Protein AF-A0A5M8EK57-F1 (afdb_monomer_lite)

Foldseek 3Di:
DPVVLVVVLVVVLVVLVVVLVPDDPVCNVVCVVVSVVSNVCSVCVVCVVPNDDPPPPPPPPPDDD

Secondary structure (DSSP, 8-state):
--HHHHHHHHHHHHHHHHHHHTS-HHHHHHHHHHHHHHHHHHHTHHHHHH-SPPP----------

pLDDT: mean 82.13, std 16.18, range [50.62, 98.0]

Sequence (65 aa):
MSTKTDVEAIRLIGDEVVRLLSLPDDRLDAEAAVGLRLIADLARWRDLAYGPAPCASGRSSSARH

Organism: Pseudomonas veronii (NCBI:txid76761)

Structure (mmCIF, N/CA/C/O backbone):
data_AF-A0A5M8EK57-F1
#
_entry.id   AF-A0A5M8EK57-F1
#
loop_
_atom_site.group_PDB
_atom_site.id
_atom_site.type_symbol
_atom_site.label_atom_id
_atom_site.label_alt_id
_atom_site.label_comp_id
_atom_site.label_asym_id
_atom_site.label_entity_id
_atom_site.label_seq_id
_atom_site.pdbx_PDB_ins_code
_atom_site.Cartn_x
_atom_site.Cartn_y
_atom_site.Cartn_z
_atom_site.occupancy
_atom_site.B_iso_or_equiv
_atom_site.auth_seq_id
_atom_site.auth_comp_id
_atom_site.auth_asym_id
_atom_site.auth_atom_id
_atom_site.pdbx_PDB_model_num
ATOM 1 N N . MET A 1 1 ? 16.952 3.452 -17.403 1.00 57.56 1 MET A N 1
ATOM 2 C CA . MET A 1 1 ? 16.037 4.088 -16.435 1.00 57.56 1 MET A CA 1
ATOM 3 C C . MET A 1 1 ? 16.874 4.784 -1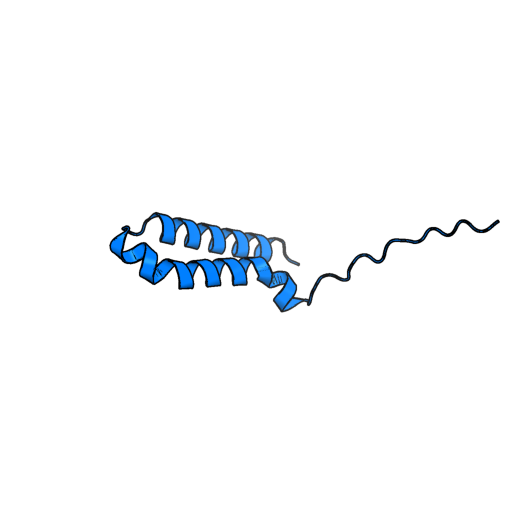5.389 1.00 57.56 1 MET A C 1
ATOM 5 O O . MET A 1 1 ? 17.895 4.227 -15.003 1.00 57.56 1 MET A O 1
ATOM 9 N N . SER A 1 2 ? 16.519 6.011 -15.008 1.00 63.25 2 SER A N 1
ATOM 10 C CA . SER A 1 2 ? 17.238 6.674 -13.921 1.00 63.25 2 SER A CA 1
ATOM 11 C C . SER A 1 2 ? 16.892 5.932 -12.641 1.00 63.25 2 SER A C 1
ATOM 13 O O . SER A 1 2 ? 15.715 5.818 -12.314 1.00 63.25 2 SER A O 1
ATOM 15 N N . THR A 1 3 ? 17.900 5.460 -11.912 1.00 75.25 3 THR A N 1
ATOM 16 C CA . THR A 1 3 ? 17.757 4.875 -10.567 1.00 75.25 3 THR A CA 1
ATOM 17 C C . THR A 1 3 ? 16.868 5.724 -9.653 1.00 75.25 3 THR A C 1
ATOM 19 O O . THR A 1 3 ? 16.232 5.210 -8.742 1.00 75.25 3 THR A O 1
ATOM 22 N N . LYS A 1 4 ? 16.771 7.026 -9.938 1.00 80.44 4 LYS A N 1
ATOM 23 C CA . LYS A 1 4 ? 15.891 7.981 -9.273 1.00 80.44 4 LYS A CA 1
ATOM 24 C C . LYS A 1 4 ? 14.399 7.624 -9.352 1.00 80.44 4 LYS A C 1
ATOM 26 O O . LYS A 1 4 ? 13.717 7.787 -8.349 1.00 80.44 4 LYS A O 1
ATOM 31 N N . THR A 1 5 ? 13.888 7.161 -10.495 1.00 84.88 5 THR A N 1
ATOM 32 C CA . THR A 1 5 ? 12.456 6.829 -10.652 1.00 84.88 5 THR A CA 1
ATOM 33 C C . THR A 1 5 ? 12.101 5.560 -9.882 1.00 84.88 5 THR A C 1
ATOM 35 O O . THR A 1 5 ? 11.100 5.535 -9.174 1.00 84.88 5 THR A O 1
ATOM 38 N N . ASP A 1 6 ? 12.963 4.546 -9.952 1.00 84.19 6 ASP A N 1
ATOM 39 C CA . ASP A 1 6 ? 12.801 3.287 -9.223 1.00 84.19 6 ASP A CA 1
ATOM 40 C C . ASP A 1 6 ? 12.798 3.530 -7.704 1.00 84.19 6 ASP A C 1
ATOM 42 O O . ASP A 1 6 ? 11.939 3.022 -6.987 1.00 84.19 6 ASP A O 1
ATOM 46 N N . VAL A 1 7 ? 13.731 4.358 -7.218 1.00 89.94 7 VAL A N 1
ATOM 47 C CA . VAL A 1 7 ? 13.819 4.745 -5.801 1.00 89.94 7 VAL A CA 1
ATOM 48 C C . VAL A 1 7 ? 12.567 5.491 -5.348 1.00 89.94 7 VAL A C 1
ATOM 50 O O . VAL A 1 7 ? 12.071 5.230 -4.254 1.00 89.94 7 VAL A O 1
ATOM 53 N N . GLU A 1 8 ? 12.040 6.395 -6.171 1.00 91.19 8 GLU A N 1
ATOM 54 C CA . GLU A 1 8 ? 10.839 7.150 -5.819 1.00 91.19 8 GLU A CA 1
ATOM 55 C C . GLU A 1 8 ? 9.596 6.256 -5.760 1.00 91.19 8 GLU A C 1
ATOM 57 O O . GLU A 1 8 ? 8.817 6.355 -4.817 1.00 91.19 8 GLU A O 1
ATOM 62 N N . ALA A 1 9 ? 9.446 5.314 -6.695 1.00 90.19 9 ALA A N 1
ATOM 63 C CA . ALA A 1 9 ? 8.359 4.338 -6.650 1.00 90.19 9 ALA A CA 1
ATOM 64 C C . ALA A 1 9 ? 8.419 3.476 -5.376 1.00 90.19 9 ALA A C 1
ATOM 66 O O . ALA A 1 9 ? 7.394 3.249 -4.736 1.00 90.19 9 ALA A O 1
ATOM 67 N N . ILE A 1 10 ? 9.619 3.040 -4.971 1.00 91.31 10 ILE A N 1
ATOM 68 C CA . ILE A 1 10 ? 9.816 2.282 -3.725 1.00 91.31 10 ILE A CA 1
ATOM 69 C C . ILE A 1 10 ? 9.445 3.128 -2.501 1.00 91.31 10 ILE A C 1
ATOM 71 O O . ILE A 1 10 ? 8.801 2.615 -1.587 1.00 91.31 10 ILE A O 1
ATOM 75 N N . ARG A 1 11 ? 9.813 4.415 -2.480 1.00 94.94 11 ARG A N 1
ATOM 76 C CA . ARG A 1 11 ? 9.434 5.334 -1.394 1.00 94.94 11 ARG A CA 1
ATOM 77 C C . ARG A 1 11 ? 7.925 5.493 -1.286 1.00 94.94 11 ARG A C 1
ATOM 79 O O . ARG A 1 11 ? 7.390 5.289 -0.206 1.00 94.94 11 ARG A O 1
ATOM 86 N N . LEU A 1 12 ? 7.247 5.752 -2.403 1.00 95.56 12 LEU A N 1
ATOM 87 C CA . LEU A 1 12 ? 5.792 5.919 -2.430 1.00 95.56 12 LEU A CA 1
ATOM 88 C C . LEU A 1 12 ? 5.050 4.655 -1.972 1.00 95.56 12 LEU A C 1
ATOM 90 O O . LEU A 1 12 ? 4.041 4.752 -1.280 1.00 95.56 12 LEU A O 1
ATOM 94 N N . ILE A 1 13 ? 5.564 3.466 -2.308 1.00 94.94 13 ILE A N 1
ATOM 95 C CA . ILE A 1 13 ? 5.033 2.202 -1.776 1.00 94.94 13 ILE A CA 1
ATOM 96 C C . ILE A 1 13 ? 5.208 2.144 -0.255 1.00 94.94 13 ILE A C 1
ATOM 98 O O . ILE A 1 13 ? 4.271 1.783 0.454 1.00 94.94 13 ILE A O 1
ATOM 102 N N . GLY A 1 14 ? 6.396 2.490 0.246 1.00 96.56 14 GLY A N 1
ATOM 103 C CA . GLY A 1 14 ? 6.675 2.522 1.681 1.00 96.56 14 GLY A 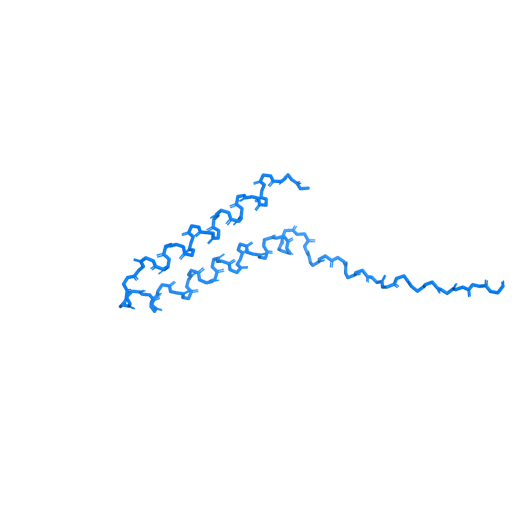CA 1
ATOM 104 C C . GLY A 1 14 ? 5.751 3.479 2.437 1.00 96.56 14 GLY A C 1
ATOM 105 O O . GLY A 1 14 ? 5.172 3.085 3.449 1.00 96.56 14 GLY A O 1
ATOM 106 N N . ASP A 1 15 ? 5.561 4.690 1.916 1.00 97.94 15 ASP A N 1
ATOM 107 C CA . ASP A 1 15 ? 4.686 5.707 2.506 1.00 97.94 15 ASP A CA 1
ATOM 108 C C . ASP A 1 15 ? 3.234 5.216 2.591 1.00 97.94 15 ASP A C 1
ATOM 110 O O . ASP A 1 15 ? 2.581 5.369 3.625 1.00 97.94 15 ASP A O 1
ATOM 114 N N . GLU A 1 16 ? 2.741 4.555 1.540 1.00 97.62 16 GLU A N 1
ATOM 115 C CA . GLU A 1 16 ? 1.376 4.026 1.514 1.00 97.62 16 GLU A CA 1
ATOM 116 C C . GLU A 1 16 ? 1.181 2.845 2.477 1.00 97.62 16 GLU A C 1
ATOM 118 O O . GLU A 1 16 ? 0.151 2.749 3.147 1.00 97.62 16 GLU A O 1
ATOM 123 N N . VAL A 1 17 ? 2.184 1.972 2.620 1.00 97.50 17 VAL A N 1
ATOM 124 C CA . VAL A 1 17 ? 2.156 0.898 3.627 1.00 97.50 17 VAL A CA 1
ATOM 125 C C . VAL A 1 17 ? 2.112 1.484 5.037 1.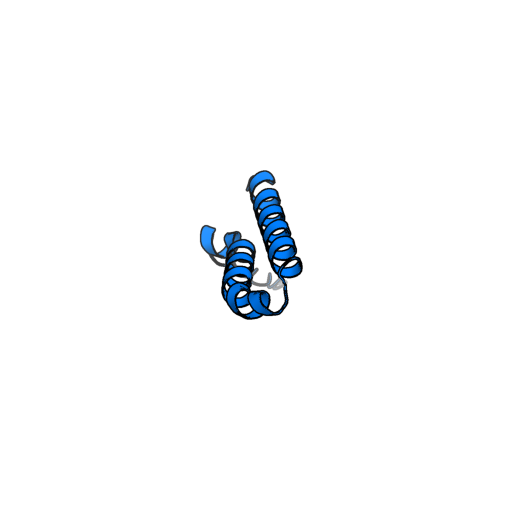00 97.50 17 VAL A C 1
ATOM 127 O O . VAL A 1 17 ? 1.292 1.056 5.848 1.00 97.50 17 VAL A O 1
ATOM 130 N N . VAL A 1 18 ? 2.951 2.481 5.336 1.00 98.00 18 VAL A N 1
ATOM 131 C CA . VAL A 1 18 ? 2.944 3.152 6.645 1.00 98.00 18 VAL A CA 1
ATOM 132 C C . VAL A 1 18 ? 1.597 3.824 6.901 1.00 98.00 18 VAL A C 1
ATOM 134 O O . VAL A 1 18 ? 1.068 3.702 8.007 1.00 98.00 18 VAL A O 1
ATOM 137 N N . ARG A 1 19 ? 1.008 4.481 5.893 1.00 97.19 19 ARG A N 1
ATOM 138 C CA . ARG A 1 19 ? -0.325 5.088 5.994 1.00 97.19 19 ARG A CA 1
ATOM 139 C C . ARG A 1 19 ? -1.377 4.056 6.393 1.00 97.19 19 ARG A C 1
ATOM 141 O O . ARG A 1 19 ? -2.085 4.290 7.366 1.00 97.19 19 ARG A O 1
ATOM 148 N N . LEU A 1 20 ? -1.453 2.924 5.686 1.00 97.06 20 LEU A N 1
ATOM 149 C CA . LEU A 1 20 ? -2.424 1.863 5.977 1.00 97.06 20 LEU A CA 1
ATOM 150 C C . LEU A 1 20 ? -2.220 1.262 7.372 1.00 97.06 20 LEU A C 1
ATOM 152 O O . LEU A 1 20 ? -3.184 1.118 8.114 1.00 97.06 20 LEU A O 1
ATOM 156 N N . LEU A 1 21 ? -0.975 0.962 7.755 1.00 96.56 21 LEU A N 1
ATOM 157 C CA . LEU A 1 21 ? -0.657 0.392 9.073 1.00 96.56 21 LEU A CA 1
ATOM 158 C C . LEU A 1 21 ? -0.880 1.370 10.236 1.00 96.56 21 LEU A C 1
ATOM 160 O O . LEU A 1 21 ? -0.915 0.946 11.388 1.00 96.56 21 LEU A O 1
ATOM 164 N N . SER A 1 22 ? -1.008 2.665 9.946 1.00 97.19 22 SER A N 1
ATOM 165 C CA . SER A 1 22 ? -1.298 3.699 10.944 1.00 97.19 22 SER A CA 1
ATOM 166 C C . SER A 1 22 ? -2.795 3.980 11.098 1.00 97.19 22 SER A C 1
ATOM 168 O O . SER A 1 22 ? -3.175 4.776 11.959 1.00 97.19 22 SER A O 1
ATOM 170 N N . LEU A 1 23 ? -3.650 3.385 10.258 1.00 96.56 23 LEU A N 1
ATOM 171 C CA . LEU A 1 23 ? -5.093 3.549 10.379 1.00 96.56 23 LEU A CA 1
ATOM 172 C C . LEU A 1 23 ? -5.636 2.751 11.571 1.00 96.56 23 LEU A C 1
ATOM 174 O O . LEU A 1 23 ? -5.151 1.657 11.852 1.00 96.56 23 LEU A O 1
ATOM 178 N N . PRO A 1 24 ? -6.674 3.266 12.247 1.00 95.81 24 PRO A N 1
ATOM 179 C CA . PRO A 1 24 ? -7.446 2.459 13.177 1.00 95.81 24 PRO A CA 1
ATOM 180 C C . PRO A 1 24 ? -8.260 1.397 12.417 1.00 95.81 24 PRO A C 1
ATOM 182 O O . PRO A 1 24 ? -8.640 1.600 11.259 1.00 95.81 24 PRO A O 1
ATOM 185 N N . ASP A 1 25 ? -8.539 0.270 13.076 1.00 93.19 25 ASP A N 1
ATOM 186 C CA . ASP A 1 25 ? -9.172 -0.909 12.464 1.00 93.19 25 ASP A CA 1
ATOM 187 C C . ASP A 1 25 ? -10.506 -0.588 11.765 1.00 93.19 25 ASP A C 1
ATOM 189 O O . ASP A 1 25 ? -10.786 -1.102 10.684 1.00 93.19 25 ASP A O 1
ATOM 193 N N . ASP A 1 26 ? -11.301 0.328 12.327 1.00 93.25 26 ASP A N 1
ATOM 194 C CA . ASP A 1 26 ? -12.593 0.766 11.777 1.00 93.25 26 ASP A CA 1
ATOM 195 C C . ASP A 1 26 ? -12.469 1.529 10.445 1.00 93.25 26 ASP A C 1
ATOM 197 O O . ASP A 1 26 ? -13.438 1.645 9.691 1.00 93.25 26 ASP A O 1
ATOM 201 N N . ARG A 1 27 ? -11.277 2.052 10.141 1.00 93.06 27 ARG A N 1
ATOM 202 C CA . ARG A 1 27 ? -10.948 2.743 8.886 1.00 93.06 27 ARG A CA 1
ATOM 203 C C . ARG A 1 27 ? -10.158 1.871 7.924 1.00 93.06 27 ARG A C 1
ATOM 205 O O . ARG A 1 27 ? -10.242 2.100 6.717 1.00 93.06 27 ARG A O 1
ATOM 212 N N . LEU A 1 28 ? -9.407 0.896 8.434 1.00 94.12 28 LEU A N 1
ATOM 213 C CA . LEU A 1 28 ? -8.540 0.049 7.625 1.00 94.12 28 LEU A CA 1
ATOM 214 C C . LEU A 1 28 ? -9.330 -0.700 6.551 1.00 94.12 28 LEU A C 1
ATOM 216 O O . LEU A 1 28 ? -8.956 -0.636 5.385 1.00 94.12 28 LEU A O 1
ATOM 220 N N . ASP A 1 29 ? -10.455 -1.324 6.899 1.00 91.56 29 ASP A N 1
ATOM 221 C CA . ASP A 1 29 ? -11.260 -2.093 5.938 1.00 91.56 29 ASP A CA 1
ATOM 222 C C . ASP A 1 29 ? -11.785 -1.234 4.774 1.00 91.56 29 ASP A C 1
ATOM 224 O O . ASP A 1 29 ? -11.835 -1.686 3.627 1.00 91.56 29 ASP A O 1
ATOM 228 N N . ALA A 1 30 ? -12.135 0.026 5.047 1.00 93.88 30 ALA A N 1
ATOM 229 C CA . ALA A 1 30 ? -12.633 0.954 4.033 1.00 93.88 30 ALA A CA 1
ATOM 230 C C . ALA A 1 30 ? -11.523 1.448 3.086 1.00 93.88 30 ALA A C 1
ATOM 232 O O . ALA A 1 30 ? -11.768 1.692 1.905 1.00 93.88 30 ALA A O 1
ATOM 233 N N . GLU A 1 31 ? -10.301 1.590 3.599 1.00 95.81 31 GLU A N 1
ATOM 234 C CA . GLU A 1 31 ? -9.163 2.197 2.898 1.00 95.81 31 GLU A CA 1
ATOM 235 C C . GLU A 1 31 ? -8.220 1.159 2.263 1.00 95.81 31 GLU A C 1
ATOM 237 O O . GLU A 1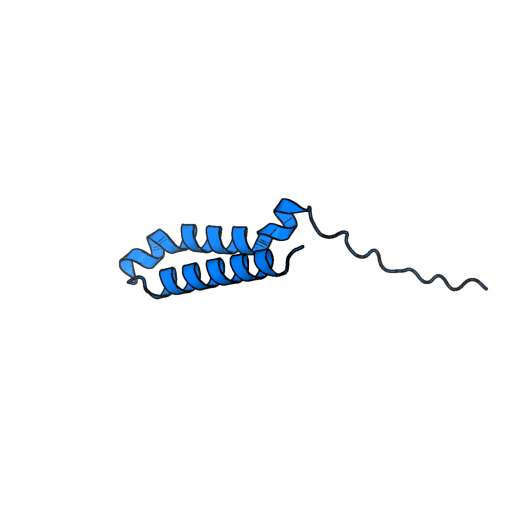 31 ? -7.532 1.458 1.282 1.00 95.81 31 GLU A O 1
ATOM 242 N N . ALA A 1 32 ? -8.201 -0.076 2.776 1.00 94.88 32 ALA A N 1
ATOM 243 C CA . ALA A 1 32 ? -7.258 -1.123 2.384 1.00 94.88 32 ALA A CA 1
ATOM 244 C C . ALA A 1 32 ? -7.345 -1.458 0.895 1.00 94.88 32 ALA A C 1
ATOM 246 O O . ALA A 1 32 ? -6.319 -1.596 0.232 1.00 94.88 32 ALA A O 1
ATOM 247 N N . ALA A 1 33 ? -8.554 -1.548 0.336 1.00 95.88 33 ALA A N 1
ATOM 248 C CA . ALA A 1 33 ? -8.732 -1.865 -1.079 1.00 95.88 33 ALA A CA 1
ATOM 249 C C . ALA A 1 33 ? -8.097 -0.807 -1.999 1.00 95.88 33 ALA A C 1
ATOM 251 O O . ALA A 1 33 ? -7.475 -1.150 -3.008 1.00 95.88 33 ALA A O 1
ATOM 252 N N . VAL A 1 34 ? -8.227 0.474 -1.640 1.00 95.94 34 VAL A N 1
ATOM 253 C CA . VAL A 1 34 ? -7.657 1.591 -2.404 1.00 95.94 34 VAL A CA 1
ATOM 254 C C . VAL A 1 34 ? -6.140 1.619 -2.250 1.00 95.94 34 VAL A C 1
ATOM 256 O O . VAL A 1 34 ? -5.427 1.685 -3.252 1.00 95.94 34 VAL A O 1
ATOM 259 N N . GLY A 1 35 ? -5.634 1.492 -1.023 1.00 96.00 35 GLY A N 1
ATOM 260 C CA . GLY A 1 35 ? -4.193 1.526 -0.781 1.00 96.00 35 GLY A CA 1
ATOM 261 C C . GLY A 1 35 ? -3.447 0.338 -1.391 1.00 96.00 35 GLY A C 1
ATOM 262 O O . GLY A 1 35 ? -2.422 0.512 -2.049 1.00 96.00 35 GLY A O 1
ATOM 263 N N . LEU A 1 36 ? -4.006 -0.874 -1.299 1.00 96.00 36 LEU A N 1
ATOM 264 C CA . LEU A 1 36 ? -3.436 -2.058 -1.950 1.00 96.00 36 LEU A CA 1
ATOM 265 C C . LEU A 1 36 ? -3.439 -1.936 -3.479 1.00 96.00 36 LEU A C 1
ATOM 267 O O . LEU A 1 36 ? -2.508 -2.413 -4.132 1.00 96.00 36 LEU A O 1
ATOM 271 N N . ARG A 1 37 ? -4.447 -1.276 -4.069 1.00 95.56 37 ARG A N 1
ATOM 272 C CA . ARG A 1 37 ? -4.453 -0.978 -5.508 1.00 95.56 37 ARG A CA 1
ATOM 273 C C . ARG A 1 37 ? -3.309 -0.033 -5.872 1.00 95.56 37 ARG A C 1
ATOM 275 O O . ARG A 1 37 ? -2.573 -0.346 -6.804 1.00 95.56 37 ARG A O 1
ATOM 282 N N . LEU A 1 38 ? -3.125 1.057 -5.124 1.00 94.56 38 LEU A N 1
ATOM 283 C CA . LEU A 1 38 ? -2.038 2.010 -5.356 1.00 94.56 38 LEU A CA 1
ATOM 284 C C . LEU A 1 38 ? -0.665 1.331 -5.256 1.00 94.56 38 LEU A C 1
ATOM 286 O O . LEU A 1 38 ? 0.167 1.501 -6.144 1.00 94.56 38 LEU A O 1
ATOM 290 N N . ILE A 1 39 ? -0.453 0.498 -4.233 1.00 95.19 39 ILE A N 1
ATOM 291 C CA . ILE A 1 39 ? 0.778 -0.290 -4.073 1.00 95.19 39 ILE A CA 1
ATOM 292 C C . ILE A 1 39 ? 1.002 -1.214 -5.275 1.00 95.19 39 ILE A C 1
ATOM 294 O O . ILE A 1 39 ? 2.118 -1.291 -5.785 1.00 95.19 39 ILE A O 1
ATOM 298 N N . ALA A 1 40 ? -0.035 -1.905 -5.755 1.00 93.56 40 ALA A N 1
ATOM 299 C CA . ALA A 1 40 ? 0.079 -2.799 -6.906 1.00 93.56 40 ALA A CA 1
ATOM 300 C C . ALA A 1 40 ? 0.368 -2.048 -8.216 1.00 93.56 40 ALA A C 1
ATOM 302 O O . ALA A 1 40 ? 1.087 -2.558 -9.077 1.00 93.56 40 ALA A O 1
ATOM 303 N N . ASP A 1 41 ? -0.193 -0.856 -8.389 1.00 91.56 41 ASP A N 1
ATOM 304 C CA . ASP A 1 41 ? 0.030 -0.030 -9.575 1.00 91.56 41 ASP A CA 1
ATOM 305 C C . ASP A 1 41 ? 1.430 0.578 -9.565 1.00 91.56 41 ASP A C 1
ATOM 307 O O . ASP A 1 41 ? 2.130 0.513 -10.578 1.00 91.56 41 ASP A O 1
ATOM 311 N N . LEU A 1 42 ? 1.882 1.049 -8.399 1.00 90.69 42 LEU A N 1
ATOM 312 C CA . LEU A 1 42 ? 3.269 1.427 -8.188 1.00 90.69 42 LEU A CA 1
ATOM 313 C C . LEU A 1 42 ? 4.170 0.227 -8.451 1.00 90.69 42 LEU A C 1
ATOM 315 O O . LEU A 1 42 ? 5.009 0.330 -9.314 1.00 90.69 42 LEU A O 1
ATOM 319 N N . ALA A 1 43 ? 3.977 -0.948 -7.856 1.00 90.00 43 ALA A N 1
ATOM 320 C CA . ALA A 1 43 ? 4.863 -2.098 -8.084 1.00 90.00 43 ALA A CA 1
ATOM 321 C C . ALA A 1 43 ? 4.956 -2.540 -9.562 1.00 90.00 43 ALA A C 1
ATOM 323 O O . ALA A 1 43 ? 6.006 -3.011 -10.006 1.00 90.00 43 ALA A O 1
ATOM 324 N N . ARG A 1 44 ? 3.880 -2.361 -10.338 1.00 88.25 44 ARG A N 1
ATOM 325 C CA . ARG A 1 44 ? 3.801 -2.721 -11.766 1.00 88.25 44 ARG A CA 1
ATOM 326 C C . ARG A 1 44 ? 4.180 -1.589 -12.714 1.00 88.25 44 ARG A C 1
ATOM 328 O O . ARG A 1 44 ? 4.110 -1.780 -13.928 1.00 88.25 44 ARG A O 1
ATOM 335 N N . TRP A 1 45 ? 4.603 -0.431 -12.205 1.00 80.69 45 TRP A N 1
ATOM 336 C CA . TRP A 1 45 ? 4.854 0.768 -13.009 1.00 80.69 45 TRP A CA 1
ATOM 337 C C . TRP A 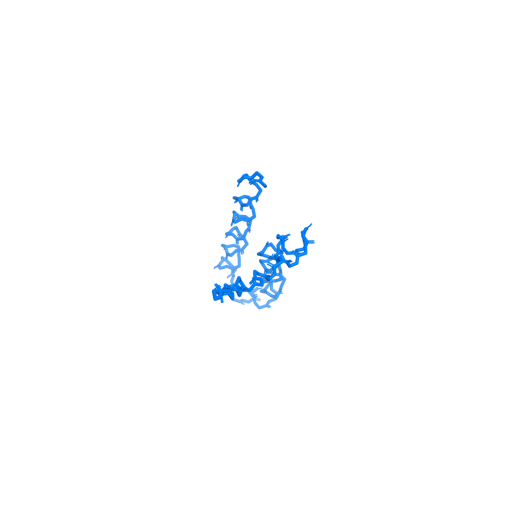1 45 ? 5.777 0.502 -14.210 1.00 80.69 45 TRP A C 1
ATOM 339 O O . TRP A 1 45 ? 5.568 1.044 -15.295 1.00 80.69 45 TRP A O 1
ATOM 349 N N . ARG A 1 46 ? 6.765 -0.387 -14.043 1.00 71.38 46 ARG A N 1
ATOM 350 C CA . ARG A 1 46 ? 7.696 -0.775 -15.108 1.00 71.38 46 ARG A CA 1
ATOM 351 C C . ARG A 1 46 ? 7.014 -1.573 -16.221 1.00 71.38 46 ARG A C 1
ATOM 353 O O 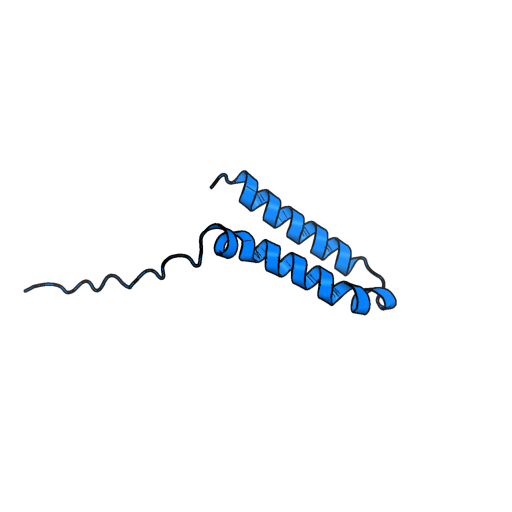. ARG A 1 46 ? 7.272 -1.305 -17.390 1.00 71.38 46 ARG A O 1
ATOM 360 N N . ASP A 1 47 ? 6.137 -2.507 -15.873 1.00 78.62 47 ASP A N 1
ATOM 361 C CA . ASP A 1 47 ? 5.419 -3.332 -16.851 1.00 78.62 47 ASP A CA 1
ATOM 362 C C . ASP A 1 47 ? 4.364 -2.501 -17.599 1.00 78.62 47 ASP A C 1
ATOM 364 O O . ASP A 1 47 ? 4.118 -2.722 -18.782 1.00 78.62 47 ASP A O 1
ATOM 368 N N . LEU A 1 48 ? 3.781 -1.497 -16.933 1.00 67.19 48 LEU A N 1
ATOM 369 C CA . LEU A 1 48 ? 2.851 -0.544 -17.546 1.00 67.19 48 LEU A CA 1
ATOM 370 C C . LEU A 1 48 ? 3.553 0.427 -18.503 1.00 67.19 48 LEU A C 1
ATOM 372 O O . LEU A 1 48 ? 3.025 0.728 -19.570 1.00 67.19 48 LEU A O 1
ATOM 376 N N . ALA A 1 49 ? 4.740 0.915 -18.138 1.00 70.19 49 ALA A N 1
ATOM 377 C CA . ALA A 1 49 ? 5.467 1.899 -18.936 1.00 70.19 49 ALA A CA 1
ATOM 378 C C . ALA A 1 49 ? 6.221 1.289 -20.132 1.00 70.19 49 ALA A C 1
ATOM 380 O O . ALA A 1 49 ? 6.444 1.985 -21.121 1.00 70.19 49 ALA A O 1
ATOM 381 N N . TYR A 1 50 ? 6.617 0.014 -20.054 1.00 72.69 50 TYR A N 1
ATOM 382 C CA . TYR A 1 50 ? 7.482 -0.622 -21.061 1.00 72.69 50 TYR A CA 1
ATOM 383 C C . TYR A 1 50 ? 6.914 -1.912 -21.659 1.00 72.69 50 TYR A C 1
ATOM 385 O O . TYR A 1 50 ? 7.546 -2.505 -22.532 1.00 72.69 50 TYR A O 1
ATOM 393 N N . GLY A 1 51 ? 5.727 -2.340 -21.224 1.00 66.25 51 GLY A N 1
ATOM 394 C CA . GLY A 1 51 ? 5.225 -3.681 -21.498 1.00 66.25 51 GLY A CA 1
ATOM 395 C C . GLY A 1 51 ? 5.946 -4.737 -20.649 1.00 66.25 51 GLY A C 1
ATOM 396 O O . GLY A 1 51 ? 6.958 -4.446 -20.002 1.00 66.25 51 GLY A O 1
ATOM 397 N N . PRO A 1 52 ? 5.437 -5.980 -20.622 1.00 66.31 52 PRO A N 1
ATOM 398 C CA . PRO A 1 52 ? 6.113 -7.067 -19.930 1.00 66.31 52 PRO A CA 1
ATOM 399 C C . PRO A 1 52 ? 7.523 -7.225 -20.502 1.00 66.31 52 PRO A C 1
ATOM 401 O O . PRO A 1 52 ? 7.703 -7.247 -21.723 1.00 66.31 52 PRO A O 1
ATOM 404 N N . ALA A 1 53 ? 8.524 -7.328 -19.620 1.00 61.94 53 ALA A N 1
ATOM 405 C CA . ALA A 1 53 ? 9.897 -7.588 -20.039 1.00 61.94 53 ALA A CA 1
ATOM 406 C C . ALA A 1 53 ? 9.900 -8.783 -21.007 1.00 61.94 53 ALA A C 1
ATOM 408 O O . ALA A 1 53 ? 9.240 -9.784 -20.702 1.00 61.94 53 ALA A O 1
ATOM 409 N N . PRO A 1 54 ? 10.596 -8.702 -22.160 1.00 59.50 54 PRO A N 1
ATOM 410 C CA . PRO A 1 54 ? 10.618 -9.805 -23.104 1.00 59.50 54 PRO A CA 1
ATOM 411 C C . PRO A 1 54 ? 11.076 -11.037 -22.338 1.00 59.50 54 PRO A C 1
ATOM 413 O O . PRO A 1 54 ? 12.171 -11.039 -21.765 1.00 59.50 54 PRO A O 1
ATOM 416 N N . CYS A 1 55 ? 10.200 -12.046 -22.264 1.00 58.28 55 CYS A N 1
ATOM 417 C CA . CYS A 1 55 ? 10.537 -13.337 -21.693 1.00 58.28 55 CYS A CA 1
ATOM 418 C C . CYS A 1 55 ? 11.867 -13.719 -22.324 1.00 58.28 55 CYS A C 1
ATOM 420 O O . CYS A 1 55 ? 11.945 -13.785 -23.552 1.00 58.28 55 CYS A O 1
ATOM 422 N N . ALA A 1 56 ? 12.915 -13.870 -21.514 1.00 60.84 56 ALA A N 1
ATOM 423 C CA . ALA A 1 56 ? 14.202 -14.318 -22.006 1.00 60.84 56 ALA A CA 1
ATOM 424 C C . ALA A 1 56 ? 13.960 -15.704 -22.605 1.00 60.84 56 ALA A C 1
ATOM 426 O O . ALA A 1 56 ? 13.919 -16.702 -21.886 1.00 60.84 56 ALA A O 1
ATOM 427 N N . SER A 1 57 ? 13.694 -15.749 -23.911 1.00 55.78 57 SER A N 1
ATOM 428 C CA . SER A 1 57 ? 13.555 -16.981 -24.653 1.00 55.78 57 SER A CA 1
ATOM 429 C C . SER A 1 57 ? 14.880 -17.684 -24.455 1.00 55.78 57 SER A C 1
ATOM 431 O O . SER A 1 57 ? 15.949 -17.147 -24.764 1.00 55.78 57 SER A O 1
ATOM 433 N N . GLY A 1 58 ? 14.804 -18.827 -23.773 1.00 52.03 58 GLY A N 1
ATOM 434 C CA . GLY A 1 58 ? 15.966 -19.609 -23.409 1.00 52.03 58 GLY A CA 1
ATOM 435 C C . GLY A 1 58 ? 16.858 -19.724 -24.630 1.00 52.03 58 GLY A C 1
ATOM 436 O O . GLY A 1 58 ? 16.410 -20.156 -25.694 1.00 52.03 58 GLY A O 1
ATOM 437 N N . ARG A 1 59 ? 18.111 -19.285 -24.483 1.00 54.16 59 ARG A N 1
ATOM 438 C CA . ARG A 1 59 ? 19.172 -19.596 -25.432 1.00 54.16 59 ARG A CA 1
ATOM 439 C C . ARG A 1 59 ? 19.204 -21.115 -25.553 1.00 54.16 59 ARG A C 1
ATOM 441 O O . ARG A 1 59 ? 19.813 -21.794 -24.734 1.00 54.16 59 ARG A O 1
ATOM 448 N N . SER A 1 60 ? 18.516 -21.641 -26.559 1.00 54.88 60 SER A N 1
ATOM 449 C CA . SER A 1 60 ? 18.740 -22.990 -27.042 1.00 54.88 60 SER A CA 1
ATOM 450 C C . SER A 1 60 ? 20.112 -22.961 -27.697 1.00 54.88 60 SER A C 1
ATOM 452 O O . SER A 1 60 ? 20.243 -22.683 -28.888 1.00 54.88 60 SER A O 1
ATOM 454 N N . SER A 1 61 ? 21.151 -23.182 -26.891 1.00 58.31 61 SER A N 1
ATOM 455 C CA . SER A 1 61 ? 22.457 -23.601 -27.385 1.00 58.31 61 SER A CA 1
ATOM 456 C C . SER A 1 61 ? 22.287 -24.987 -27.996 1.00 58.31 61 SER A C 1
ATOM 458 O O . SER A 1 61 ? 22.539 -26.004 -27.357 1.00 58.31 61 SER A O 1
ATOM 460 N N . SER A 1 62 ? 21.822 -25.025 -29.243 1.00 52.72 62 SER A N 1
ATOM 461 C CA . SER A 1 62 ? 21.991 -26.187 -30.102 1.00 52.72 62 SER A CA 1
ATOM 462 C C . SER A 1 62 ? 23.453 -26.195 -30.530 1.00 52.72 62 SER A C 1
ATOM 464 O O . SER A 1 62 ? 23.831 -25.531 -31.496 1.00 52.72 62 SER A O 1
ATOM 466 N N . ALA A 1 63 ? 24.278 -26.912 -29.765 1.00 54.09 63 ALA A N 1
ATOM 467 C CA . ALA A 1 63 ? 25.601 -27.329 -30.199 1.00 54.09 63 ALA A CA 1
ATOM 468 C C . ALA A 1 63 ? 25.455 -28.004 -31.571 1.00 54.09 63 ALA A C 1
ATOM 470 O O . ALA A 1 63 ? 24.699 -28.965 -31.720 1.00 54.09 63 ALA A O 1
ATOM 471 N N . ARG A 1 64 ? 26.101 -27.436 -32.591 1.00 57.22 64 ARG A N 1
ATOM 472 C CA . ARG A 1 64 ? 26.245 -28.080 -33.894 1.00 57.22 64 ARG A CA 1
ATOM 473 C C . ARG A 1 64 ? 27.546 -28.875 -33.892 1.00 57.22 64 ARG A C 1
ATOM 475 O O . ARG A 1 64 ? 28.563 -28.372 -33.422 1.00 57.22 64 ARG A O 1
ATOM 482 N N . HIS A 1 65 ? 27.372 -30.104 -34.369 1.00 50.62 65 HIS A N 1
ATOM 483 C CA . HIS A 1 65 ? 28.325 -31.146 -34.734 1.00 50.62 65 HIS A CA 1
ATOM 484 C C . HIS A 1 65 ? 29.645 -30.657 -35.327 1.00 50.62 65 HIS A C 1
ATOM 486 O O . HIS A 1 65 ? 29.603 -29.701 -36.134 1.00 50.62 65 HIS A O 1
#

Radius of gyration: 18.84 Å; chains: 1; bounding box: 41×39×48 Å